Protein AF-A0A922L5V9-F1 (afdb_monomer)

Sequence (114 aa):
MDDFPNRPLKAQGSSPPVKKSRIDEPCQIEHILLRPNIGSVEKVTKQMWVYDSQDRMVLRDVSYVPQLYKIFDEILVNIADDKICDQKMTIIKIEINMESDEIIFLTMAVEERF

Structure (mmCIF, N/CA/C/O backbone):
data_AF-A0A922L5V9-F1
#
_entry.id   AF-A0A922L5V9-F1
#
loop_
_atom_site.group_PDB
_atom_site.id
_atom_site.type_symbol
_atom_site.label_atom_id
_atom_site.label_alt_id
_atom_site.label_comp_id
_atom_site.label_asym_id
_atom_site.label_entity_id
_atom_site.label_seq_id
_atom_site.pdbx_PDB_ins_code
_atom_site.Cartn_x
_atom_site.Cartn_y
_atom_site.Cartn_z
_atom_site.occupancy
_atom_site.B_iso_or_equiv
_atom_site.auth_seq_id
_atom_site.auth_comp_id
_atom_site.auth_asym_id
_atom_site.auth_atom_id
_atom_site.pdbx_PDB_model_num
ATOM 1 N N . MET A 1 1 ? 56.659 25.264 67.565 1.00 45.16 1 MET A N 1
ATOM 2 C CA . MET A 1 1 ? 56.078 24.583 66.393 1.00 45.16 1 MET A CA 1
ATOM 3 C C . MET A 1 1 ? 54.688 24.129 66.813 1.00 45.16 1 MET A C 1
ATOM 5 O O . MET A 1 1 ? 54.508 22.979 67.180 1.00 45.16 1 MET A O 1
ATOM 9 N N . ASP A 1 2 ? 53.760 25.043 67.101 1.00 37.31 2 ASP A N 1
ATOM 10 C CA . ASP A 1 2 ? 53.086 25.942 66.140 1.00 37.31 2 ASP A CA 1
ATOM 11 C C . ASP A 1 2 ? 52.508 25.111 64.988 1.00 37.31 2 ASP A C 1
ATOM 13 O O . ASP A 1 2 ? 53.269 24.651 64.144 1.00 37.31 2 ASP A O 1
ATOM 17 N N . ASP A 1 3 ? 51.216 24.778 64.999 1.00 43.88 3 ASP A N 1
ATOM 18 C CA . ASP A 1 3 ? 50.140 25.629 64.473 1.00 43.88 3 ASP A CA 1
ATOM 19 C C . ASP A 1 3 ? 48.776 24.901 64.591 1.00 43.88 3 ASP A C 1
ATOM 21 O O . ASP A 1 3 ? 48.701 23.671 64.528 1.00 43.88 3 ASP A O 1
ATOM 25 N N . PHE A 1 4 ? 47.694 25.657 64.799 1.00 36.47 4 PHE A N 1
ATOM 26 C CA . PHE A 1 4 ? 46.302 25.181 64.698 1.00 36.47 4 PHE A CA 1
ATOM 27 C C . PHE A 1 4 ? 45.859 25.195 63.199 1.00 36.47 4 PHE A C 1
ATOM 29 O O . PHE A 1 4 ? 46.693 25.190 62.305 1.00 36.47 4 PHE A O 1
ATOM 36 N N . PRO A 1 5 ? 44.557 25.153 62.864 1.00 57.47 5 PRO A N 1
ATOM 37 C CA . PRO A 1 5 ? 43.803 24.016 62.340 1.00 57.47 5 PRO A CA 1
ATOM 38 C C . PRO A 1 5 ? 43.520 24.110 60.821 1.00 57.47 5 PRO A C 1
ATOM 40 O O . PRO A 1 5 ? 43.632 25.170 60.216 1.00 57.47 5 PRO A O 1
ATOM 43 N N . ASN A 1 6 ? 43.001 23.042 60.197 1.00 42.19 6 ASN A N 1
ATOM 44 C CA . ASN A 1 6 ? 42.187 23.234 58.991 1.00 42.19 6 ASN A CA 1
ATOM 45 C C . ASN A 1 6 ? 41.030 22.223 58.865 1.00 42.19 6 ASN A C 1
ATOM 47 O O . ASN A 1 6 ? 41.216 21.009 58.821 1.00 42.19 6 ASN A O 1
ATOM 51 N N . ARG A 1 7 ? 39.816 22.772 58.797 1.00 37.78 7 ARG A N 1
ATOM 52 C CA . ARG A 1 7 ? 38.537 22.208 58.323 1.00 37.78 7 ARG A CA 1
ATOM 53 C C . ARG A 1 7 ? 37.963 23.347 57.451 1.00 37.78 7 ARG A C 1
ATOM 55 O O . ARG A 1 7 ? 38.081 24.473 57.935 1.00 37.78 7 ARG A O 1
ATOM 62 N N . PRO A 1 8 ? 37.322 23.171 56.266 1.00 49.75 8 PRO A N 1
ATOM 63 C CA . PRO A 1 8 ? 36.310 22.161 55.893 1.00 49.75 8 PRO A CA 1
ATOM 64 C C . PRO A 1 8 ? 36.473 21.604 54.450 1.00 49.75 8 PRO A C 1
ATOM 66 O O . PRO A 1 8 ? 37.396 21.961 53.738 1.00 49.75 8 PRO A O 1
ATOM 69 N N . LEU A 1 9 ? 35.655 20.648 53.994 1.00 41.53 9 LEU A N 1
ATOM 70 C CA . LEU A 1 9 ? 34.483 20.936 53.148 1.00 41.53 9 LEU A CA 1
ATOM 71 C C . LEU A 1 9 ? 33.447 19.802 53.242 1.00 41.53 9 LEU A C 1
ATOM 73 O O . LEU A 1 9 ? 33.740 18.634 53.004 1.00 41.53 9 LEU A O 1
ATOM 77 N N . LYS A 1 10 ? 32.207 20.182 53.569 1.00 43.50 10 LYS A N 1
ATOM 78 C CA . LYS A 1 10 ? 30.998 19.391 53.311 1.00 43.50 10 LYS A CA 1
ATOM 79 C C . LYS A 1 10 ? 30.783 19.301 51.795 1.00 43.50 10 LYS A C 1
ATOM 81 O O . LYS A 1 10 ? 30.696 20.340 51.150 1.00 43.50 10 LYS A O 1
ATOM 86 N N . ALA A 1 11 ? 30.541 18.102 51.281 1.00 41.75 11 ALA A N 1
ATOM 87 C CA . ALA A 1 11 ? 29.702 17.873 50.103 1.00 41.75 11 ALA A CA 1
ATOM 88 C C . ALA A 1 11 ? 28.685 16.798 50.522 1.00 41.75 11 ALA A C 1
ATOM 90 O O . ALA A 1 11 ? 29.041 15.649 50.743 1.00 41.75 11 ALA A O 1
ATOM 91 N N . GLN A 1 12 ? 27.572 17.219 51.121 1.00 35.03 12 GLN A N 1
ATOM 92 C CA . GLN A 1 12 ? 26.284 17.427 50.452 1.00 35.03 12 GLN A CA 1
ATOM 93 C C . GLN A 1 12 ? 25.696 16.138 49.860 1.00 35.03 12 GLN A C 1
ATOM 95 O O . GLN A 1 12 ? 26.117 15.672 48.814 1.00 35.03 12 GLN A O 1
ATOM 100 N N . GLY A 1 13 ? 24.682 15.633 50.571 1.00 35.69 13 GLY A N 1
ATOM 101 C CA . GLY A 1 13 ? 23.471 15.027 50.022 1.00 35.69 13 GLY A CA 1
ATOM 102 C C . GLY A 1 13 ? 23.645 13.842 49.084 1.00 35.69 13 GLY A C 1
ATOM 103 O O . GLY A 1 13 ? 23.724 14.012 47.874 1.00 35.69 13 GLY A O 1
ATOM 104 N N . SER A 1 14 ? 23.504 12.633 49.629 1.00 38.41 14 SER A N 1
ATOM 105 C CA . SER A 1 14 ? 22.903 11.538 48.872 1.00 38.41 14 SER A CA 1
ATOM 106 C C . SER A 1 14 ? 21.456 11.931 48.555 1.00 38.41 14 SER A C 1
ATOM 108 O O . SER A 1 14 ? 20.555 11.754 49.381 1.00 38.41 14 SER A O 1
ATOM 110 N N . SER A 1 15 ? 21.228 12.537 47.395 1.00 43.31 15 SER A N 1
ATOM 111 C CA . SER A 1 15 ? 19.884 12.631 46.839 1.00 43.31 15 SER A CA 1
ATOM 112 C C . SER A 1 15 ? 19.336 11.204 46.671 1.00 43.31 15 SER A C 1
ATOM 114 O O . SER A 1 15 ? 20.079 10.305 46.265 1.00 43.31 15 SER A O 1
ATOM 116 N N . PRO A 1 16 ? 18.065 10.940 47.026 1.00 47.94 16 PRO A N 1
ATOM 117 C CA . PRO A 1 16 ? 17.467 9.637 46.769 1.00 47.94 16 PRO A CA 1
ATOM 118 C C . PRO A 1 16 ? 17.482 9.378 45.255 1.00 47.94 16 PRO A C 1
ATOM 120 O O . PRO A 1 16 ? 17.420 10.340 44.481 1.00 47.94 16 PRO A O 1
ATOM 123 N N . PRO A 1 17 ? 17.553 8.110 44.804 1.00 43.09 17 PRO A N 1
ATOM 124 C CA . PRO A 1 17 ? 17.474 7.823 43.384 1.00 43.09 17 PRO A CA 1
ATOM 125 C C . PRO A 1 17 ? 16.144 8.383 42.889 1.00 43.09 17 PRO A C 1
ATOM 127 O O . PRO A 1 17 ? 15.075 7.988 43.362 1.00 43.09 17 PRO A O 1
ATOM 130 N N . VAL A 1 18 ? 16.224 9.343 41.968 1.00 45.75 18 VAL A N 1
ATOM 131 C CA . VAL A 1 18 ? 15.072 9.818 41.213 1.00 45.75 18 VAL A CA 1
ATOM 132 C C . VAL A 1 18 ? 14.479 8.572 40.572 1.00 45.75 18 VAL A C 1
ATOM 134 O O . VAL A 1 18 ? 15.067 7.986 39.661 1.00 45.75 18 VAL A O 1
ATOM 137 N N . LYS A 1 19 ? 13.339 8.116 41.101 1.00 42.09 19 LYS A N 1
ATOM 138 C CA . LYS A 1 19 ? 12.481 7.177 40.391 1.00 42.09 19 LYS A CA 1
ATOM 139 C C . LYS A 1 19 ? 12.233 7.850 39.053 1.00 42.09 19 LYS A C 1
ATOM 141 O O . LYS A 1 19 ? 11.613 8.910 39.036 1.00 42.09 19 LYS A O 1
ATOM 146 N N . LYS A 1 20 ? 12.772 7.286 37.969 1.00 43.00 20 LYS A N 1
ATOM 147 C CA . LYS A 1 20 ? 12.368 7.660 36.617 1.00 43.00 20 LYS A CA 1
ATOM 148 C C . LYS A 1 20 ? 10.862 7.434 36.581 1.00 43.00 20 LYS A C 1
ATOM 150 O O . LYS A 1 20 ? 10.405 6.297 36.473 1.00 43.00 20 LYS A O 1
ATOM 155 N N . SER A 1 21 ? 10.103 8.506 36.801 1.00 42.53 21 SER A N 1
ATOM 156 C CA . SER A 1 21 ? 8.716 8.591 36.388 1.00 42.53 21 SER A CA 1
ATOM 157 C C . SER A 1 21 ? 8.723 8.126 34.948 1.00 42.53 21 SER A C 1
ATOM 159 O O . SER A 1 21 ? 9.566 8.589 34.178 1.00 42.53 21 SER A O 1
ATOM 161 N N . ARG A 1 22 ? 7.890 7.126 34.653 1.00 44.38 22 ARG A N 1
ATOM 162 C CA . ARG A 1 22 ? 7.632 6.653 33.298 1.00 44.38 22 ARG A CA 1
ATOM 163 C C . ARG A 1 22 ? 7.481 7.905 32.446 1.00 44.38 22 ARG A C 1
ATOM 165 O O . ARG A 1 22 ? 6.533 8.651 32.647 1.00 44.38 22 ARG A O 1
ATOM 172 N N . ILE A 1 23 ? 8.511 8.205 31.661 1.00 45.50 23 ILE A N 1
ATOM 173 C CA . ILE A 1 23 ? 8.409 9.219 30.630 1.00 45.50 23 ILE A CA 1
ATOM 174 C C . ILE A 1 23 ? 7.388 8.584 29.711 1.00 45.50 23 ILE A C 1
ATOM 176 O O . ILE A 1 23 ? 7.647 7.492 29.198 1.00 45.50 23 ILE A O 1
ATOM 180 N N . ASP A 1 24 ? 6.201 9.183 29.688 1.00 47.38 24 ASP A N 1
ATOM 181 C CA . ASP A 1 24 ? 5.133 8.848 28.764 1.00 47.38 24 ASP A CA 1
ATOM 182 C C . ASP A 1 24 ? 5.787 8.587 27.409 1.00 47.38 24 ASP A C 1
ATOM 184 O O . ASP A 1 24 ? 6.583 9.412 26.948 1.00 47.38 24 ASP A O 1
ATOM 188 N N . GLU A 1 25 ? 5.583 7.380 26.877 1.00 49.75 25 GLU A N 1
ATOM 189 C CA . GLU A 1 25 ? 6.226 6.907 25.652 1.00 49.75 25 GLU A CA 1
ATOM 190 C C . GLU A 1 25 ? 6.158 8.036 24.616 1.00 49.75 25 GLU A C 1
ATOM 1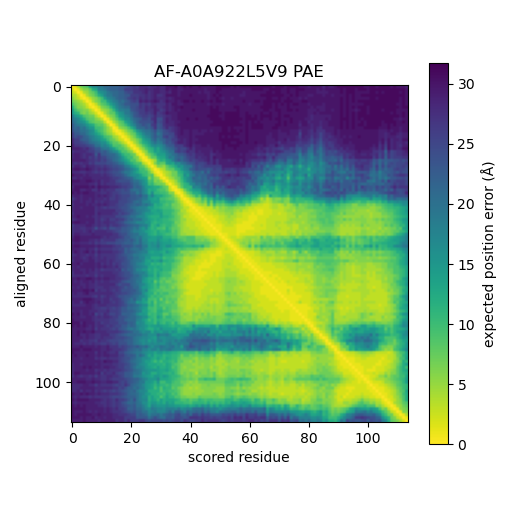92 O O . GLU A 1 25 ? 5.053 8.495 24.315 1.00 49.75 25 GLU A O 1
ATOM 197 N N . PRO A 1 26 ? 7.302 8.586 24.161 1.00 44.62 26 PRO A N 1
ATOM 198 C CA . PRO A 1 26 ? 7.292 9.815 23.387 1.00 44.62 26 PRO A CA 1
ATOM 199 C C . PRO A 1 26 ? 6.486 9.581 22.110 1.00 44.62 26 PRO A C 1
ATOM 201 O O . PRO A 1 26 ? 6.886 8.817 21.234 1.00 44.62 26 PRO A O 1
ATOM 204 N N . CYS A 1 27 ? 5.319 10.225 22.060 1.00 52.97 27 CYS A N 1
ATOM 205 C CA . CYS A 1 27 ? 4.394 10.260 20.938 1.00 52.97 27 CYS A CA 1
ATOM 206 C C . CYS A 1 27 ? 5.174 10.481 19.632 1.00 52.97 27 CYS A C 1
ATOM 208 O O . CYS A 1 27 ? 5.787 11.537 19.491 1.00 52.97 27 CYS A O 1
ATOM 210 N N . GLN A 1 28 ? 5.179 9.455 18.763 1.00 51.12 28 GLN A N 1
ATOM 211 C CA . GLN A 1 28 ? 5.582 9.303 17.340 1.00 51.12 28 GLN A CA 1
ATOM 212 C C . GLN A 1 28 ? 6.678 10.200 16.706 1.00 51.12 28 GLN A C 1
ATOM 214 O O . GLN A 1 28 ? 7.437 9.723 15.861 1.00 51.12 28 GLN A O 1
ATOM 219 N N . ILE A 1 29 ? 6.806 11.474 17.072 1.00 54.12 29 ILE A N 1
ATOM 220 C CA . ILE A 1 29 ? 7.635 12.497 16.419 1.00 54.12 29 ILE A CA 1
ATOM 221 C C . ILE A 1 29 ? 9.132 12.142 16.422 1.00 54.12 29 ILE A C 1
ATOM 223 O O . ILE A 1 29 ? 9.806 12.356 15.412 1.00 54.12 29 ILE A O 1
ATOM 227 N N . GLU A 1 30 ? 9.665 11.554 17.501 1.00 51.62 30 GLU A N 1
ATOM 228 C CA . GLU A 1 30 ? 11.086 11.164 17.551 1.00 51.62 30 GLU A CA 1
ATOM 229 C C . GLU A 1 30 ? 11.427 10.003 16.596 1.00 51.6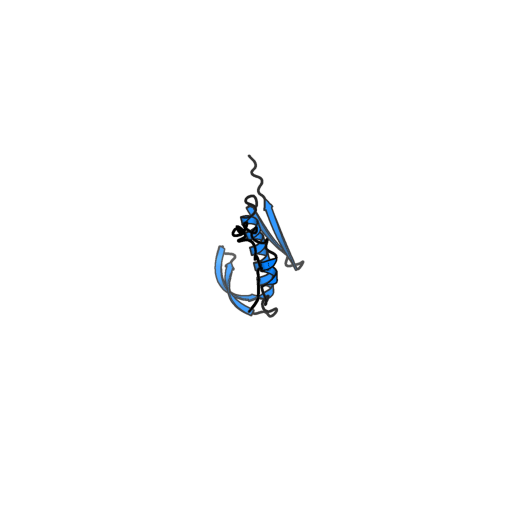2 30 GLU A C 1
ATOM 231 O O . GLU A 1 30 ? 12.566 9.907 16.142 1.00 51.62 30 GLU A O 1
ATOM 236 N N . HIS A 1 31 ? 10.458 9.162 16.209 1.00 54.03 31 HIS A N 1
ATOM 237 C CA . HIS A 1 31 ? 10.701 8.040 15.290 1.00 54.03 31 HIS A CA 1
ATOM 238 C C . HIS A 1 31 ? 10.664 8.449 13.806 1.00 54.03 31 HIS A C 1
ATOM 240 O O . HIS A 1 31 ? 11.392 7.871 12.995 1.00 54.03 31 HIS A O 1
ATOM 246 N N . ILE A 1 32 ? 9.864 9.460 13.443 1.00 52.62 32 ILE A N 1
ATOM 247 C CA . ILE A 1 32 ? 9.701 9.932 12.052 1.00 52.62 32 ILE A CA 1
ATOM 248 C C . ILE A 1 32 ? 10.951 10.688 11.564 1.00 52.62 32 ILE A C 1
ATOM 250 O O . ILE A 1 32 ? 11.341 10.568 10.403 1.00 52.62 32 ILE A O 1
ATOM 254 N N . LEU A 1 33 ? 11.635 11.421 12.452 1.00 48.81 33 LEU A N 1
ATOM 255 C CA . LEU A 1 33 ? 12.828 12.210 12.105 1.00 48.81 33 LEU A CA 1
ATOM 256 C C . LEU A 1 33 ? 14.107 11.370 11.903 1.00 48.81 33 LEU A C 1
ATOM 258 O O . LEU A 1 33 ? 15.103 11.886 11.397 1.00 48.81 33 LEU A O 1
ATOM 262 N N . LEU A 1 34 ? 14.098 10.085 12.277 1.00 47.59 34 LEU A N 1
ATOM 263 C CA . LEU A 1 34 ? 15.289 9.224 12.346 1.00 47.59 34 LEU A CA 1
ATOM 264 C C . LEU A 1 34 ? 15.375 8.146 11.253 1.00 47.59 34 LEU A C 1
ATOM 266 O O . LEU A 1 34 ? 16.238 7.274 11.345 1.00 47.59 34 LEU A O 1
ATOM 270 N N . ARG A 1 35 ? 14.546 8.196 10.198 1.00 56.59 35 ARG A N 1
ATOM 271 C CA . ARG A 1 35 ? 14.698 7.318 9.017 1.00 56.59 35 ARG A CA 1
ATOM 272 C C . ARG A 1 35 ? 15.428 8.042 7.873 1.00 56.59 35 ARG A C 1
ATOM 274 O O . ARG A 1 35 ? 14.781 8.575 6.971 1.00 56.59 35 ARG A O 1
ATOM 281 N N . PRO A 1 36 ? 16.775 8.071 7.856 1.00 55.88 36 PRO A N 1
ATOM 282 C CA . PRO A 1 36 ? 17.513 8.508 6.684 1.00 55.88 36 PRO A CA 1
ATOM 283 C C . PRO A 1 36 ? 17.341 7.452 5.581 1.00 55.88 36 PRO A C 1
ATOM 285 O O . PRO A 1 36 ? 17.586 6.268 5.807 1.00 55.88 36 PRO A O 1
ATOM 288 N N . ASN A 1 37 ? 16.964 7.913 4.385 1.00 54.69 37 ASN A N 1
ATOM 289 C CA . ASN A 1 37 ? 16.703 7.172 3.138 1.00 54.69 37 ASN A CA 1
ATOM 290 C C . ASN A 1 37 ? 15.252 6.697 2.931 1.00 54.69 37 ASN A C 1
ATOM 292 O O . ASN A 1 37 ? 14.934 5.523 3.102 1.00 54.69 37 ASN A O 1
ATOM 296 N N . ILE A 1 38 ? 14.407 7.584 2.386 1.00 63.50 38 ILE A N 1
ATOM 297 C CA . ILE A 1 38 ? 13.033 7.299 1.905 1.00 63.50 38 ILE A CA 1
ATOM 298 C C . ILE A 1 38 ? 13.031 6.364 0.657 1.00 63.50 38 ILE A C 1
ATOM 300 O O . ILE A 1 38 ? 12.022 6.171 -0.002 1.00 63.50 38 ILE A O 1
ATOM 304 N N . GLY A 1 39 ? 14.140 5.704 0.314 1.00 66.50 39 GLY A N 1
ATOM 305 C CA . GLY A 1 39 ? 14.254 4.874 -0.892 1.00 66.50 39 GLY A CA 1
ATOM 306 C C . GLY A 1 39 ? 14.440 5.687 -2.182 1.00 66.50 39 GLY A C 1
ATOM 307 O O . GLY A 1 39 ? 14.477 6.915 -2.162 1.00 66.50 39 GLY A O 1
ATOM 308 N N . SER A 1 40 ? 14.625 4.990 -3.308 1.00 79.69 40 SER A N 1
ATOM 309 C CA . SER A 1 40 ? 14.869 5.616 -4.619 1.00 79.69 40 SER A CA 1
ATOM 310 C C . SER A 1 40 ? 13.577 6.129 -5.270 1.00 79.69 40 SER A C 1
ATOM 312 O O . SER A 1 40 ? 12.531 5.480 -5.169 1.00 79.69 40 SER A O 1
ATOM 314 N N . VAL A 1 41 ? 13.680 7.258 -5.982 1.00 85.06 41 VAL A N 1
ATOM 315 C CA . VAL A 1 41 ? 12.657 7.784 -6.914 1.00 85.06 41 VAL A CA 1
ATOM 316 C C . VAL A 1 41 ? 12.597 6.996 -8.224 1.00 85.06 41 VAL A C 1
ATOM 318 O O . VAL A 1 41 ? 11.642 7.119 -8.990 1.00 85.06 41 VAL A O 1
ATOM 321 N N . GLU A 1 42 ? 13.618 6.190 -8.509 1.00 89.81 42 GLU A N 1
ATOM 322 C CA . GLU A 1 42 ? 13.688 5.408 -9.736 1.00 89.81 42 GLU A CA 1
ATOM 323 C C . GLU A 1 42 ? 12.805 4.163 -9.648 1.00 89.81 42 GLU A C 1
ATOM 325 O O . GLU A 1 42 ? 12.674 3.528 -8.597 1.00 89.81 42 GLU A O 1
ATOM 330 N N . LYS A 1 43 ? 12.206 3.789 -10.784 1.00 91.56 43 LYS A N 1
ATOM 331 C CA . LYS A 1 43 ? 11.415 2.562 -10.879 1.00 91.56 43 LYS A CA 1
ATOM 332 C C . LYS A 1 43 ? 12.328 1.353 -10.729 1.00 91.56 43 LYS A C 1
ATOM 334 O O . LYS A 1 43 ? 13.327 1.228 -11.431 1.00 91.56 43 LYS A O 1
ATOM 339 N N . VAL A 1 44 ? 11.931 0.431 -9.865 1.00 93.25 44 VAL A N 1
ATOM 340 C CA . VAL A 1 44 ? 12.619 -0.841 -9.661 1.00 93.25 44 VAL A CA 1
ATOM 341 C C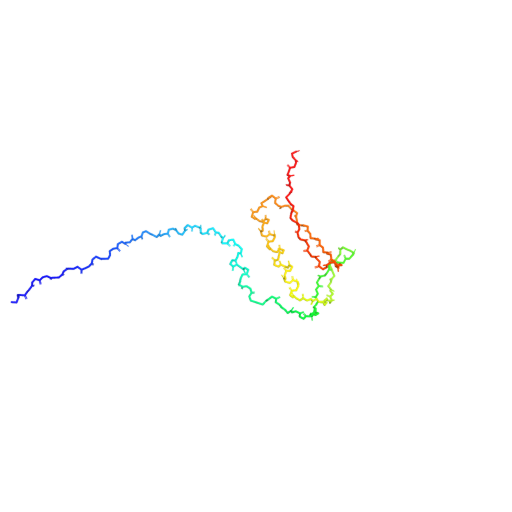 . VAL A 1 44 ? 11.646 -1.971 -9.962 1.00 93.25 44 VAL A C 1
ATOM 343 O O . VAL A 1 44 ? 10.486 -1.923 -9.555 1.00 93.25 44 VAL A O 1
ATOM 346 N N . THR A 1 45 ? 12.126 -2.994 -10.665 1.00 95.31 45 THR A N 1
ATOM 347 C CA . THR A 1 45 ? 11.378 -4.234 -10.896 1.00 95.31 45 THR A CA 1
ATOM 348 C C . THR A 1 45 ? 11.790 -5.267 -9.860 1.00 95.31 45 THR A C 1
ATOM 350 O O . THR A 1 45 ? 12.973 -5.587 -9.740 1.00 95.31 45 THR A O 1
ATOM 353 N N . LYS A 1 46 ? 10.822 -5.776 -9.097 1.00 93.12 46 LYS A N 1
ATOM 354 C CA . LYS A 1 46 ? 11.024 -6.854 -8.122 1.00 93.12 46 LYS A CA 1
ATOM 355 C C . LYS A 1 46 ? 9.884 -7.851 -8.190 1.00 93.12 46 LYS A C 1
ATOM 357 O O . LYS A 1 46 ? 8.742 -7.482 -8.457 1.00 93.12 46 LYS A O 1
ATOM 362 N N . GLN A 1 47 ? 10.200 -9.095 -7.864 1.00 96.06 47 GLN A N 1
ATOM 363 C CA . GLN A 1 47 ? 9.205 -10.133 -7.683 1.00 96.06 47 GLN A CA 1
ATOM 364 C C . GLN A 1 47 ? 8.462 -9.895 -6.358 1.00 96.06 47 GLN A C 1
ATOM 366 O O . GLN A 1 47 ? 9.076 -9.899 -5.290 1.00 96.06 47 GLN A O 1
ATOM 371 N N . MET A 1 48 ? 7.154 -9.644 -6.422 1.00 94.25 48 MET A N 1
ATOM 372 C CA . MET A 1 48 ? 6.314 -9.337 -5.261 1.00 94.25 48 MET A CA 1
ATOM 373 C C . MET A 1 48 ? 4.999 -10.110 -5.303 1.00 94.25 48 MET A C 1
ATOM 375 O O . MET A 1 48 ? 4.490 -10.454 -6.373 1.00 94.25 48 MET A O 1
ATOM 379 N N . TRP A 1 49 ? 4.437 -10.364 -4.123 1.00 94.44 49 TRP A N 1
ATOM 380 C CA . TRP A 1 49 ? 3.093 -10.908 -4.003 1.00 94.44 49 TRP A CA 1
ATOM 381 C C . TRP A 1 49 ? 2.062 -9.812 -4.253 1.00 94.44 49 TRP A C 1
ATOM 383 O O . TRP A 1 49 ? 2.092 -8.766 -3.608 1.00 94.44 49 TRP A O 1
ATOM 393 N N . VAL A 1 50 ? 1.145 -10.064 -5.179 1.00 92.00 50 VAL A N 1
ATOM 394 C CA . VAL A 1 50 ? 0.038 -9.165 -5.503 1.00 92.00 50 VAL A CA 1
ATOM 395 C C . VAL A 1 50 ? -1.269 -9.925 -5.355 1.00 92.00 50 VAL A C 1
ATOM 397 O O . VAL A 1 50 ? -1.354 -11.091 -5.734 1.00 92.00 50 VAL A O 1
ATOM 400 N N . TYR A 1 51 ? -2.279 -9.261 -4.805 1.00 92.25 51 TYR A N 1
ATOM 401 C CA . TYR A 1 51 ? -3.632 -9.792 -4.749 1.00 92.25 51 TYR A CA 1
ATOM 402 C C . TYR A 1 51 ? -4.299 -9.638 -6.120 1.00 92.25 51 TYR A C 1
ATOM 404 O O . TYR A 1 51 ? -4.399 -8.526 -6.641 1.00 92.25 51 TYR A O 1
ATOM 412 N N . ASP A 1 52 ? -4.689 -10.754 -6.729 1.00 90.12 52 ASP A N 1
ATOM 413 C CA . ASP A 1 52 ? -5.345 -10.793 -8.035 1.00 90.12 52 ASP A CA 1
ATOM 414 C C . ASP A 1 52 ? -6.877 -10.798 -7.894 1.00 9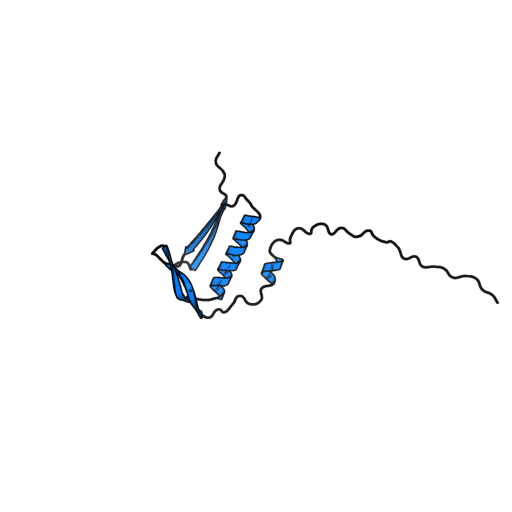0.12 52 ASP A C 1
ATOM 416 O O . ASP A 1 52 ? -7.435 -11.190 -6.873 1.00 90.12 52 ASP A O 1
ATOM 420 N N . SER A 1 53 ? -7.550 -10.430 -8.980 1.00 88.50 53 SER A N 1
ATOM 421 C CA . SER A 1 53 ? -8.998 -10.473 -9.213 1.00 88.50 53 SER A CA 1
ATOM 422 C C . SER A 1 53 ? -9.672 -11.820 -8.926 1.00 88.50 53 SER A C 1
ATOM 424 O O . SER A 1 53 ? -10.888 -11.878 -8.783 1.00 88.50 53 SER A O 1
ATOM 426 N N . GLN A 1 54 ? -8.901 -12.906 -8.843 1.00 90.44 54 GLN A N 1
ATOM 427 C CA . GLN A 1 54 ? -9.386 -14.242 -8.494 1.00 90.44 54 GLN A CA 1
ATOM 428 C C . GLN A 1 54 ? -9.310 -14.534 -6.987 1.00 90.44 54 GLN A C 1
ATOM 430 O O . GLN A 1 54 ? -9.281 -15.702 -6.608 1.00 90.44 54 GLN A O 1
ATOM 435 N N . ASP A 1 55 ? -9.214 -13.497 -6.151 1.00 87.00 55 ASP A N 1
ATOM 436 C CA . ASP A 1 55 ? -9.086 -13.570 -4.692 1.00 87.00 55 ASP A CA 1
ATOM 437 C C . ASP A 1 55 ? -7.894 -14.414 -4.210 1.00 87.00 55 ASP A C 1
ATOM 439 O O . ASP A 1 55 ? -7.964 -15.180 -3.246 1.00 87.00 55 ASP A O 1
ATOM 443 N N . ARG A 1 56 ? -6.765 -14.307 -4.920 1.00 91.12 56 ARG A N 1
ATOM 444 C CA . ARG A 1 56 ? -5.550 -15.086 -4.638 1.00 91.12 56 ARG A CA 1
ATOM 445 C C . ARG A 1 56 ? -4.308 -14.215 -4.666 1.00 91.12 56 ARG A C 1
ATOM 447 O O . ARG A 1 56 ? -4.188 -13.301 -5.476 1.00 91.12 56 ARG A O 1
ATOM 454 N N . MET A 1 57 ? -3.346 -14.567 -3.819 1.00 94.56 57 MET A N 1
ATOM 455 C CA . MET A 1 57 ? -2.005 -13.993 -3.858 1.00 94.56 57 MET A CA 1
ATOM 456 C C . MET A 1 57 ? -1.198 -14.661 -4.971 1.00 94.56 57 MET A C 1
ATOM 458 O O . MET A 1 57 ? -1.023 -15.880 -4.971 1.00 94.56 57 MET A O 1
ATOM 462 N N . VAL A 1 58 ? -0.693 -13.863 -5.909 1.00 94.44 58 VAL A N 1
ATOM 463 C CA . VAL A 1 58 ? 0.161 -14.314 -7.013 1.00 94.44 58 VAL A CA 1
ATOM 464 C C . VAL A 1 58 ? 1.525 -13.641 -6.932 1.00 94.44 58 VAL A C 1
ATOM 466 O O . VAL A 1 58 ? 1.627 -12.443 -6.678 1.00 94.44 58 VAL A O 1
ATOM 469 N N . LEU A 1 59 ? 2.587 -14.415 -7.138 1.00 95.12 59 LEU A N 1
ATOM 470 C CA . LEU A 1 59 ? 3.954 -13.908 -7.161 1.00 95.12 59 LEU A CA 1
ATOM 471 C C . LEU A 1 59 ? 4.301 -13.483 -8.592 1.00 95.12 59 LEU A C 1
ATOM 473 O O . LEU A 1 59 ? 4.339 -14.325 -9.490 1.00 95.12 59 LEU A O 1
ATOM 477 N N . ARG A 1 60 ? 4.544 -12.189 -8.818 1.00 94.25 60 ARG A N 1
ATOM 478 C CA . ARG A 1 60 ? 4.848 -11.644 -10.152 1.00 94.25 60 ARG A CA 1
ATOM 479 C C . ARG A 1 60 ? 5.881 -10.528 -10.094 1.00 94.25 60 ARG A C 1
ATOM 481 O O . ARG A 1 60 ? 6.056 -9.898 -9.054 1.00 94.25 60 ARG A O 1
ATOM 488 N N . ASP A 1 61 ? 6.528 -10.259 -11.221 1.00 95.44 61 ASP A N 1
ATOM 489 C CA . ASP A 1 61 ? 7.405 -9.099 -11.352 1.00 95.44 61 ASP A CA 1
ATOM 490 C C . ASP A 1 61 ? 6.574 -7.817 -11.438 1.00 95.44 61 ASP A C 1
ATOM 492 O O . ASP A 1 61 ? 5.683 -7.677 -12.278 1.00 95.44 61 ASP A O 1
ATOM 496 N N . VAL A 1 62 ? 6.860 -6.882 -10.535 1.00 94.00 62 VAL A N 1
ATOM 497 C CA . VAL A 1 62 ? 6.186 -5.589 -1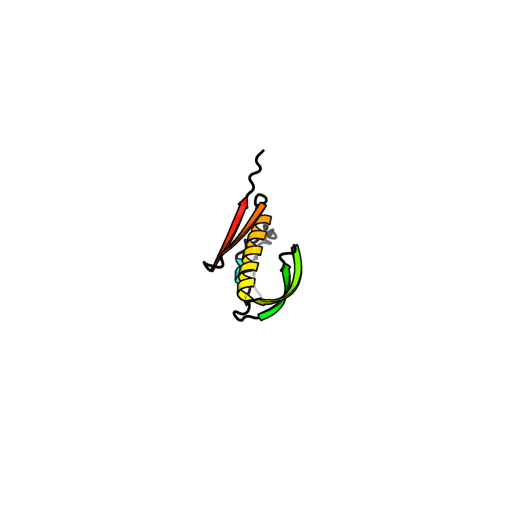0.431 1.00 94.00 62 VAL A CA 1
ATOM 498 C C . VA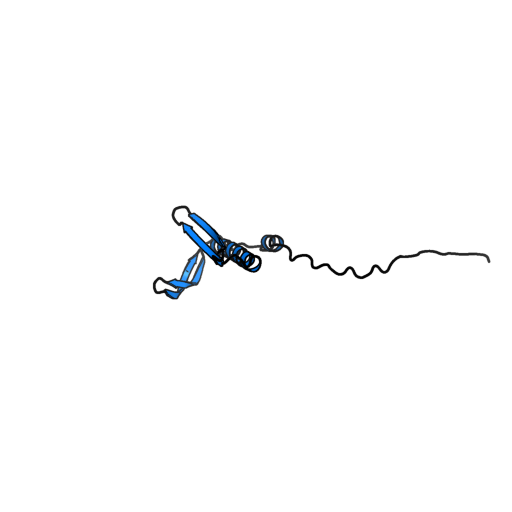L A 1 62 ? 7.228 -4.488 -10.537 1.00 94.00 62 VAL A C 1
ATOM 500 O O . VAL A 1 62 ? 8.197 -4.463 -9.776 1.00 94.00 62 VAL A O 1
ATOM 503 N N . SER A 1 63 ? 7.006 -3.555 -11.461 1.00 93.88 63 SER A N 1
ATOM 504 C CA . SER A 1 63 ? 7.783 -2.321 -11.573 1.00 93.88 63 SER A CA 1
ATOM 505 C C . SER A 1 63 ? 7.076 -1.198 -10.821 1.00 93.88 63 SER A C 1
ATOM 507 O O . SER A 1 63 ? 5.978 -0.794 -11.200 1.00 93.88 63 SER A O 1
ATOM 509 N N . TYR A 1 64 ? 7.699 -0.683 -9.765 1.00 91.31 64 TYR A N 1
ATOM 510 C CA . TYR A 1 64 ? 7.127 0.370 -8.921 1.00 91.31 64 TYR A CA 1
ATOM 511 C C . TYR A 1 64 ? 8.208 1.341 -8.439 1.00 91.31 64 TYR A C 1
ATOM 513 O O . TYR A 1 64 ? 9.401 1.071 -8.581 1.00 91.31 64 TYR A O 1
ATOM 521 N N . VAL A 1 65 ? 7.790 2.481 -7.885 1.00 91.19 65 VAL A N 1
ATOM 522 C CA . VAL A 1 65 ? 8.692 3.458 -7.259 1.00 91.19 65 VAL A CA 1
ATOM 523 C C . VAL A 1 65 ? 8.795 3.137 -5.762 1.00 91.19 65 VAL A C 1
ATOM 525 O O . VAL A 1 65 ? 7.794 3.277 -5.052 1.00 91.19 65 VAL A O 1
ATOM 528 N N . PRO A 1 66 ? 9.966 2.708 -5.251 1.00 90.38 66 PRO A N 1
ATOM 529 C CA . PRO A 1 66 ? 10.129 2.338 -3.846 1.00 90.38 66 PRO A CA 1
ATOM 530 C C . PRO A 1 66 ? 9.785 3.463 -2.870 1.00 90.38 66 PRO A C 1
ATOM 532 O O . PRO A 1 66 ? 9.226 3.192 -1.809 1.00 90.38 66 PRO A O 1
ATOM 535 N N . GLN A 1 67 ? 10.083 4.713 -3.237 1.00 88.12 67 GLN A N 1
ATOM 536 C CA . GLN A 1 67 ? 9.792 5.872 -2.398 1.00 88.12 67 GLN A CA 1
ATOM 537 C C . GLN A 1 67 ? 8.289 6.079 -2.176 1.00 88.12 67 GLN A C 1
ATOM 539 O O . GLN A 1 67 ? 7.865 6.293 -1.044 1.00 88.12 67 GLN A O 1
ATOM 544 N N . LEU A 1 68 ? 7.475 5.941 -3.229 1.00 87.12 68 LEU A N 1
ATOM 545 C CA . LEU A 1 68 ? 6.017 6.060 -3.124 1.00 87.12 68 LEU A CA 1
ATOM 546 C C . LEU A 1 68 ? 5.440 4.968 -2.215 1.00 87.12 68 LEU A C 1
ATOM 548 O O . LEU A 1 68 ? 4.624 5.249 -1.342 1.00 87.12 68 LEU A O 1
ATOM 552 N N . TYR A 1 69 ? 5.920 3.733 -2.382 1.00 87.56 69 TYR A N 1
ATOM 553 C CA . TYR A 1 69 ? 5.518 2.615 -1.530 1.00 87.56 69 TYR A CA 1
ATOM 554 C C . TYR A 1 69 ? 5.874 2.864 -0.058 1.00 87.56 69 TYR A C 1
ATOM 556 O O . TYR A 1 69 ? 5.097 2.528 0.829 1.00 87.56 69 TYR A O 1
ATOM 564 N N . LYS A 1 70 ? 7.027 3.488 0.214 1.00 85.94 70 LYS A N 1
ATOM 565 C CA . LYS A 1 70 ? 7.456 3.797 1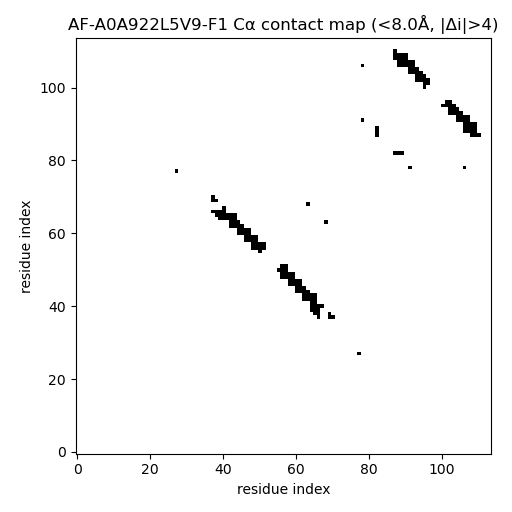.580 1.00 85.94 70 LYS A CA 1
ATOM 566 C C . LYS A 1 70 ? 6.631 4.890 2.238 1.00 85.94 70 LYS A C 1
ATOM 568 O O . LYS A 1 70 ? 6.254 4.716 3.386 1.00 85.94 70 LYS A O 1
ATOM 573 N N . ILE A 1 71 ? 6.301 5.961 1.519 1.00 86.19 71 ILE A N 1
ATOM 574 C CA . ILE A 1 71 ? 5.416 7.012 2.047 1.00 86.19 71 ILE A CA 1
ATOM 575 C C . ILE A 1 71 ? 4.071 6.405 2.470 1.00 86.19 71 ILE A C 1
ATOM 577 O O . ILE A 1 71 ? 3.581 6.688 3.559 1.00 86.19 71 ILE A O 1
ATOM 581 N N . PHE A 1 72 ? 3.512 5.523 1.639 1.00 86.75 72 PHE A N 1
ATOM 582 C CA . PHE A 1 72 ? 2.268 4.822 1.944 1.00 86.75 72 PHE A CA 1
ATOM 583 C C . PHE A 1 72 ? 2.385 3.909 3.183 1.00 86.75 72 PHE A C 1
ATOM 585 O O . PHE A 1 72 ? 1.517 3.944 4.050 1.00 86.75 72 PHE A O 1
ATOM 592 N N . ASP A 1 73 ? 3.473 3.140 3.291 1.00 86.12 73 ASP A N 1
ATOM 593 C CA . ASP A 1 73 ? 3.782 2.249 4.424 1.00 86.12 73 ASP A CA 1
ATOM 594 C C . ASP A 1 73 ? 3.907 3.014 5.757 1.00 86.12 73 ASP A C 1
ATOM 596 O O . ASP A 1 73 ? 3.278 2.633 6.740 1.00 86.12 73 ASP A O 1
ATOM 600 N N . GLU A 1 74 ? 4.644 4.133 5.794 1.00 85.19 74 GLU A N 1
ATOM 601 C CA . GLU A 1 74 ? 4.801 4.933 7.023 1.00 85.19 74 GLU A CA 1
ATOM 602 C C . GLU A 1 74 ? 3.471 5.526 7.504 1.00 85.19 74 GLU A C 1
ATOM 604 O O . GLU A 1 74 ? 3.178 5.496 8.699 1.00 85.19 74 GLU A O 1
ATOM 609 N N . ILE A 1 75 ? 2.647 6.043 6.583 1.00 84.31 75 ILE A N 1
ATOM 610 C CA . ILE A 1 75 ? 1.329 6.595 6.928 1.00 84.31 75 ILE A CA 1
ATOM 611 C C . ILE A 1 75 ? 0.432 5.488 7.490 1.00 84.31 75 ILE A C 1
ATOM 613 O O . ILE A 1 75 ? -0.232 5.690 8.505 1.00 84.31 75 ILE A O 1
ATOM 617 N N . LEU A 1 76 ? 0.430 4.305 6.868 1.00 83.50 76 LEU A N 1
ATOM 618 C CA . LEU A 1 76 ? -0.374 3.180 7.339 1.00 83.50 76 LEU A CA 1
ATOM 619 C C . LEU A 1 76 ? 0.047 2.668 8.709 1.00 83.50 76 LEU A C 1
ATOM 621 O O . LEU A 1 76 ? -0.825 2.389 9.528 1.00 83.50 76 LEU A O 1
ATOM 625 N N . VAL A 1 77 ? 1.351 2.546 8.962 1.00 81.88 77 VAL A N 1
ATOM 626 C CA . VAL A 1 77 ? 1.856 2.142 10.279 1.00 81.88 77 VAL A CA 1
ATOM 627 C C . VAL A 1 77 ? 1.467 3.180 11.325 1.00 81.88 77 VAL A C 1
ATOM 629 O O . VAL A 1 77 ? 0.955 2.800 12.369 1.00 81.88 77 VAL A O 1
ATOM 632 N N . ASN A 1 78 ? 1.576 4.474 11.011 1.00 79.38 78 ASN A N 1
ATOM 633 C CA . ASN A 1 78 ? 1.152 5.531 11.926 1.00 79.38 78 ASN A CA 1
ATOM 634 C C . ASN A 1 78 ? -0.348 5.441 12.263 1.00 79.38 78 ASN A C 1
ATOM 636 O O . ASN A 1 78 ? -0.725 5.494 13.427 1.00 79.38 78 ASN A O 1
ATOM 640 N N . ILE A 1 79 ? -1.203 5.238 11.255 1.00 80.50 79 ILE A N 1
ATOM 641 C CA . ILE A 1 79 ? -2.654 5.068 11.444 1.00 80.50 79 ILE A CA 1
ATOM 642 C C . ILE A 1 79 ? -2.974 3.780 12.227 1.00 80.50 79 ILE A C 1
ATOM 644 O O . ILE A 1 79 ? -3.915 3.739 13.022 1.00 80.50 79 ILE A O 1
ATOM 648 N N . ALA A 1 80 ? -2.224 2.701 11.993 1.00 76.50 80 ALA A N 1
ATOM 649 C CA . ALA A 1 80 ? -2.391 1.446 12.718 1.00 76.50 80 ALA A CA 1
ATOM 650 C C . ALA A 1 80 ? -1.942 1.564 14.183 1.00 76.50 80 ALA A C 1
ATOM 652 O O . ALA A 1 80 ? -2.596 0.999 15.060 1.00 76.50 80 ALA A O 1
ATOM 653 N N . ASP A 1 81 ? -0.883 2.324 14.452 1.00 71.81 81 ASP A N 1
ATOM 654 C CA . ASP A 1 81 ? -0.411 2.624 15.803 1.00 71.81 81 ASP A CA 1
ATOM 655 C C . ASP A 1 81 ? -1.435 3.481 16.566 1.00 71.81 81 ASP A C 1
ATOM 657 O O . ASP A 1 81 ? -1.726 3.198 17.732 1.00 71.81 81 ASP A O 1
ATOM 661 N N . ASP A 1 82 ? -2.086 4.438 15.894 1.00 67.44 82 ASP A N 1
ATOM 662 C CA . ASP A 1 82 ? -3.181 5.226 16.480 1.00 67.44 82 ASP A CA 1
ATOM 663 C C . ASP A 1 82 ? -4.349 4.329 16.940 1.00 67.44 82 ASP A C 1
ATOM 665 O O . ASP A 1 82 ? -4.943 4.578 17.990 1.00 67.44 82 ASP A O 1
ATOM 669 N N . LYS A 1 83 ? -4.635 3.225 16.227 1.00 64.31 83 LYS A N 1
ATOM 670 C CA . LYS A 1 83 ? -5.650 2.227 16.630 1.00 64.31 83 LYS A CA 1
ATOM 671 C C . LYS A 1 83 ? -5.264 1.440 17.889 1.00 64.31 83 LYS A C 1
ATOM 673 O O . LYS A 1 83 ? -6.143 0.977 18.614 1.00 64.31 83 LYS A O 1
ATOM 678 N N . ILE A 1 84 ? -3.973 1.248 18.153 1.00 60.97 84 ILE A N 1
ATOM 679 C CA . ILE A 1 84 ? -3.513 0.577 19.380 1.00 60.97 84 ILE A CA 1
ATOM 680 C 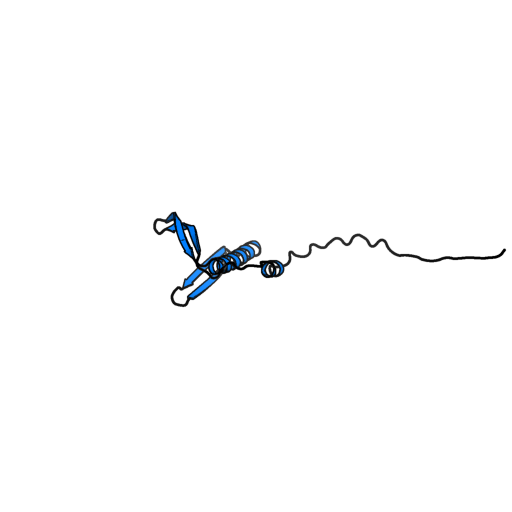C . ILE A 1 84 ? -3.725 1.500 20.590 1.00 60.97 84 ILE A C 1
ATOM 682 O O . ILE A 1 84 ? -4.040 1.019 21.679 1.00 60.97 84 ILE A O 1
ATOM 686 N N . CYS A 1 85 ? -3.595 2.815 20.385 1.00 59.66 85 CYS A N 1
ATOM 687 C CA . CYS A 1 85 ? -3.784 3.836 21.414 1.00 59.66 85 CYS A CA 1
ATOM 688 C C . CYS A 1 85 ? -5.271 4.166 21.663 1.00 59.66 85 CYS A C 1
ATOM 690 O O . CYS A 1 85 ? -5.687 4.282 22.817 1.00 59.66 85 CYS A O 1
ATOM 692 N N . ASP A 1 86 ? -6.091 4.258 20.607 1.00 57.59 86 ASP A N 1
ATOM 693 C CA . ASP A 1 86 ? -7.540 4.474 20.701 1.00 57.59 86 ASP A CA 1
ATOM 694 C C . ASP A 1 86 ? -8.333 3.215 20.319 1.00 57.59 86 ASP A C 1
ATOM 696 O O . ASP A 1 86 ? -8.598 2.912 19.152 1.00 57.59 86 ASP A O 1
ATOM 700 N N . GLN A 1 87 ? -8.784 2.500 21.349 1.00 61.72 87 GLN A N 1
ATOM 701 C CA . GLN A 1 87 ? -9.526 1.244 21.233 1.00 61.72 87 GLN A CA 1
ATOM 702 C C . GLN A 1 87 ? -10.904 1.392 20.552 1.00 61.72 87 GLN A C 1
ATOM 704 O O . GLN A 1 87 ? -11.546 0.384 20.252 1.00 61.72 87 GLN A O 1
ATOM 709 N N . LYS A 1 88 ? -11.368 2.627 20.292 1.00 61.78 88 LYS A N 1
ATOM 710 C CA . LYS A 1 88 ? -12.627 2.919 19.582 1.00 61.78 88 LYS A CA 1
ATOM 711 C C . LYS A 1 88 ? -12.481 2.940 18.061 1.00 61.78 88 LYS A C 1
ATOM 713 O O . LYS A 1 88 ? -13.486 2.908 17.347 1.00 61.78 88 LYS A O 1
ATOM 718 N N . MET A 1 89 ? -11.256 2.995 17.540 1.00 59.72 89 MET A N 1
ATOM 719 C CA . MET A 1 89 ? -11.029 3.042 16.102 1.00 59.72 89 MET A CA 1
ATOM 720 C C . MET A 1 89 ? -11.108 1.638 15.495 1.00 59.72 89 MET A C 1
ATOM 722 O O . MET A 1 89 ? -10.298 0.754 15.773 1.00 59.72 89 MET A O 1
ATOM 726 N N . THR A 1 90 ? -12.098 1.405 14.635 1.00 65.25 90 THR A N 1
ATOM 727 C CA . THR A 1 90 ? -12.397 0.044 14.164 1.00 65.25 90 THR A CA 1
ATOM 728 C C . THR A 1 90 ? -11.970 -0.167 12.716 1.00 65.25 90 THR A C 1
ATOM 730 O O . THR A 1 90 ? -11.436 -1.235 12.398 1.00 65.25 90 THR A O 1
ATOM 733 N N . ILE A 1 91 ? -12.143 0.848 11.858 1.00 76.38 91 ILE A N 1
ATOM 734 C CA . ILE A 1 91 ? -12.020 0.723 10.400 1.00 76.38 91 ILE A CA 1
ATOM 735 C C . ILE A 1 91 ? -11.030 1.758 9.851 1.00 76.38 91 ILE A C 1
ATOM 737 O O . ILE A 1 91 ? -11.145 2.952 10.126 1.00 76.38 91 ILE A O 1
ATOM 741 N N . ILE A 1 92 ? -10.091 1.281 9.031 1.00 82.56 92 ILE A N 1
ATOM 742 C CA . ILE A 1 92 ? -9.230 2.104 8.176 1.00 82.56 92 ILE A CA 1
ATOM 743 C C . ILE A 1 92 ? -9.733 1.918 6.747 1.00 82.56 92 ILE A C 1
ATOM 745 O O . ILE A 1 92 ? -9.739 0.798 6.232 1.00 82.56 92 ILE A O 1
ATOM 749 N N . LYS A 1 93 ? -10.176 3.004 6.118 1.00 85.25 93 LYS A N 1
ATOM 750 C CA . LYS A 1 93 ? -10.595 3.040 4.719 1.00 85.25 93 LYS A CA 1
ATOM 751 C C . LYS A 1 93 ? -9.561 3.825 3.919 1.00 85.25 93 LYS A C 1
ATOM 753 O O . LYS A 1 93 ? -9.163 4.915 4.316 1.00 85.25 93 LYS A O 1
ATOM 758 N N . ILE A 1 94 ? -9.130 3.255 2.801 1.00 87.06 94 ILE A N 1
ATOM 759 C CA . ILE A 1 94 ? -8.136 3.850 1.908 1.00 87.06 94 ILE A CA 1
ATOM 760 C C . ILE A 1 94 ? -8.808 4.030 0.553 1.00 87.06 94 ILE A C 1
ATOM 762 O O . ILE A 1 94 ? -9.298 3.058 -0.025 1.00 87.06 94 ILE A O 1
ATOM 766 N N . GLU A 1 95 ? -8.848 5.263 0.063 1.00 88.31 95 GLU A N 1
ATOM 767 C CA . GLU A 1 95 ? -9.344 5.597 -1.269 1.00 88.31 95 GLU A CA 1
ATOM 768 C C . GLU A 1 95 ? -8.171 6.075 -2.124 1.00 88.31 95 GLU A C 1
ATOM 770 O O . GLU A 1 95 ? -7.431 6.973 -1.729 1.00 88.31 95 GLU A O 1
ATOM 775 N N . ILE A 1 96 ? -7.979 5.444 -3.282 1.00 88.69 96 ILE A N 1
ATOM 776 C CA . ILE A 1 96 ? -6.911 5.780 -4.226 1.00 88.69 96 ILE A CA 1
ATOM 777 C C . ILE A 1 96 ? -7.580 6.269 -5.505 1.00 88.69 96 ILE A C 1
ATOM 779 O O . ILE A 1 96 ? -8.254 5.492 -6.185 1.00 88.69 96 ILE A O 1
ATOM 783 N N . ASN A 1 97 ? -7.392 7.547 -5.824 1.00 90.75 97 ASN A N 1
ATOM 784 C CA . ASN A 1 97 ? -7.866 8.153 -7.056 1.00 90.75 97 ASN A CA 1
ATOM 785 C C . ASN A 1 97 ? -6.692 8.350 -8.023 1.00 90.75 97 ASN A C 1
ATOM 787 O O . ASN A 1 97 ? -5.838 9.211 -7.829 1.00 90.75 97 ASN A O 1
ATOM 791 N N . MET A 1 98 ? -6.674 7.545 -9.085 1.00 89.56 98 MET A N 1
ATOM 792 C CA . MET A 1 98 ? -5.632 7.597 -10.114 1.00 89.56 98 MET A CA 1
ATOM 793 C C . MET A 1 98 ? -5.814 8.749 -11.113 1.00 89.56 98 MET A C 1
ATOM 795 O O . MET A 1 98 ? -4.907 9.006 -11.895 1.00 89.56 98 MET A O 1
ATOM 799 N N . GLU A 1 99 ? -6.978 9.406 -11.141 1.00 91.62 99 GLU A N 1
ATOM 800 C CA . GLU A 1 99 ? -7.247 10.533 -12.044 1.00 91.62 99 GLU A CA 1
ATOM 801 C C . GLU A 1 99 ? -6.804 11.867 -11.436 1.00 91.62 99 GLU A C 1
ATOM 803 O O . GLU A 1 99 ? -6.318 12.736 -12.158 1.00 91.62 99 GLU A O 1
ATOM 808 N N . SER A 1 100 ? -6.966 12.026 -10.119 1.00 91.88 100 SER A N 1
ATOM 809 C CA . SER A 1 100 ? -6.538 13.223 -9.383 1.00 91.88 100 SER A CA 1
ATOM 810 C C . SER A 1 100 ? -5.170 13.085 -8.705 1.00 91.88 100 SER A C 1
ATOM 812 O O . SER A 1 100 ? -4.714 14.049 -8.098 1.00 91.88 100 SER A O 1
ATOM 814 N N . ASP A 1 101 ? -4.510 11.925 -8.816 1.00 87.19 101 ASP A N 1
ATOM 815 C CA . ASP A 1 101 ? -3.274 11.583 -8.090 1.00 87.19 101 ASP A CA 1
ATOM 816 C C . ASP A 1 101 ? -3.414 11.735 -6.556 1.00 87.19 101 ASP A C 1
ATOM 818 O O . ASP A 1 101 ? -2.475 12.108 -5.848 1.00 87.19 101 ASP A O 1
ATOM 822 N N . GLU A 1 102 ? -4.599 11.419 -6.021 1.00 88.12 102 GLU A N 1
ATOM 823 C CA . GLU A 1 102 ? -4.924 11.555 -4.598 1.00 88.12 102 GLU A CA 1
ATOM 824 C C . GLU A 1 102 ? -5.012 10.193 -3.898 1.00 88.12 102 GLU A C 1
ATOM 826 O O . GLU A 1 102 ? -5.647 9.250 -4.376 1.00 88.12 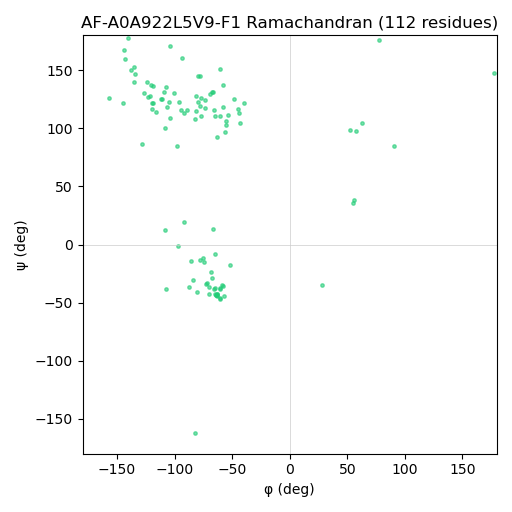102 GLU A O 1
ATOM 831 N N . ILE A 1 103 ? -4.414 10.107 -2.707 1.00 87.75 103 ILE A N 1
ATOM 832 C CA . ILE A 1 103 ? -4.574 8.980 -1.784 1.00 87.75 103 ILE A CA 1
ATOM 833 C C . ILE A 1 103 ? -5.163 9.531 -0.490 1.00 87.75 103 ILE A C 1
ATOM 835 O O . ILE A 1 103 ? -4.533 10.340 0.191 1.00 87.75 103 ILE A O 1
ATOM 839 N N . ILE A 1 104 ? -6.373 9.091 -0.154 1.00 87.12 104 ILE A N 1
ATOM 840 C CA . ILE A 1 104 ? -7.122 9.562 1.008 1.00 87.12 104 ILE A CA 1
ATOM 841 C C . ILE A 1 104 ? -7.208 8.428 2.028 1.00 87.12 104 ILE A C 1
ATOM 843 O O . ILE A 1 104 ? -7.680 7.329 1.731 1.00 87.12 104 ILE A O 1
ATOM 847 N N . PHE A 1 105 ? -6.776 8.717 3.253 1.00 84.81 105 PHE A N 1
ATOM 848 C CA . PHE A 1 105 ? -6.901 7.817 4.393 1.00 84.81 105 PHE A CA 1
ATOM 849 C C . PHE A 1 105 ? -8.024 8.314 5.301 1.00 84.81 105 PHE A C 1
ATOM 851 O O . PHE A 1 105 ? -7.992 9.447 5.778 1.00 84.81 105 PHE A O 1
ATOM 858 N N . LEU A 1 106 ? -9.022 7.465 5.538 1.00 83.94 106 LEU A N 1
ATOM 859 C CA . LEU A 1 106 ? -10.167 7.752 6.394 1.00 83.94 106 LEU A CA 1
ATOM 860 C C . LEU A 1 106 ? -10.186 6.760 7.552 1.00 83.94 106 LEU A C 1
ATOM 862 O O . LEU A 1 106 ? -10.264 5.546 7.354 1.00 83.94 106 LEU A O 1
ATOM 866 N N . THR A 1 107 ? -10.146 7.282 8.770 1.00 79.25 107 THR A N 1
ATOM 867 C CA . THR A 1 107 ? -10.315 6.499 9.988 1.00 79.25 107 THR A CA 1
ATOM 868 C C . THR A 1 107 ? -11.742 6.674 10.489 1.00 79.25 107 THR A C 1
ATOM 870 O O . THR A 1 107 ? -12.269 7.784 10.549 1.00 79.25 107 THR A O 1
ATOM 873 N N . MET A 1 108 ? -12.413 5.564 10.789 1.00 75.88 108 MET A N 1
ATOM 874 C CA . MET A 1 108 ? -13.778 5.588 11.310 1.00 75.88 108 MET A CA 1
ATOM 875 C C . MET A 1 108 ? -13.815 4.899 12.672 1.00 75.88 108 MET A C 1
ATOM 877 O O . MET A 1 108 ? -13.383 3.749 12.820 1.00 75.88 108 MET A O 1
ATOM 881 N N . ALA A 1 109 ? -14.369 5.601 13.657 1.00 71.00 109 ALA A N 1
ATOM 882 C CA . ALA A 1 109 ? -14.787 5.002 14.914 1.00 71.00 109 ALA A CA 1
ATOM 883 C C . ALA A 1 109 ? -16.162 4.358 14.707 1.00 71.00 109 ALA A C 1
ATOM 885 O O . ALA A 1 109 ? -17.082 5.004 14.200 1.00 71.00 109 ALA A O 1
ATOM 886 N N . VAL A 1 110 ? -16.306 3.084 15.071 1.00 64.81 110 VAL A N 1
ATOM 887 C CA . VAL A 1 110 ? -17.639 2.487 15.172 1.00 64.81 110 VAL A CA 1
ATOM 888 C C . VAL A 1 110 ? -18.173 2.901 16.532 1.00 64.81 110 VAL A C 1
ATOM 890 O O . VAL A 1 110 ? -17.694 2.437 17.563 1.00 64.81 110 VAL A O 1
ATOM 893 N N . GLU A 1 111 ? -19.148 3.806 16.549 1.00 60.16 111 GLU A N 1
ATOM 894 C CA . GLU A 1 111 ? -19.964 3.973 17.746 1.00 60.16 111 GLU A CA 1
ATOM 895 C C . GLU A 1 111 ? -20.761 2.681 17.926 1.00 60.16 111 GLU A C 1
ATOM 897 O O . GLU A 1 111 ? -21.572 2.323 17.067 1.00 60.16 111 GLU A O 1
ATOM 902 N N . GLU A 1 112 ? -20.502 1.959 19.019 1.00 55.59 112 GLU A N 1
ATOM 903 C CA . GLU A 1 112 ? -21.369 0.870 19.456 1.00 55.59 112 GLU A CA 1
ATOM 904 C C . GLU A 1 112 ? -22.783 1.437 19.619 1.00 55.59 112 GLU A C 1
ATOM 906 O O . GLU A 1 112 ? -23.092 2.155 20.571 1.00 55.59 112 GLU A O 1
ATOM 911 N N . ARG A 1 113 ? -23.652 1.164 18.644 1.00 51.88 113 ARG A N 1
ATOM 912 C CA . ARG A 1 113 ? -25.085 1.349 18.831 1.00 51.88 113 ARG A CA 1
ATOM 913 C C . ARG A 1 113 ? -25.571 0.170 19.668 1.00 51.88 113 ARG A C 1
ATOM 915 O O . ARG A 1 113 ? -25.525 -0.964 19.197 1.00 51.88 113 ARG A O 1
ATOM 922 N N . PHE A 1 114 ? -25.949 0.502 20.902 1.00 46.72 114 PHE A N 1
ATOM 923 C CA . PHE A 1 114 ? -26.624 -0.336 21.895 1.00 46.72 114 PHE A CA 1
ATOM 924 C C . PHE A 1 114 ? -27.781 -1.157 21.314 1.00 46.72 114 PHE A C 1
ATOM 926 O O . PHE A 1 114 ? -28.527 -0.606 20.468 1.00 46.72 114 PHE A O 1
#

InterPro domains:
  IPR036890 Histidine kinase/HSP90-like ATPase superfamily [G3DSA:3.30.565.10] (27-105)
  IPR036890 Histidine kinase/HSP90-like ATPase superfamily [SSF55874] (29-100)
  IPR050634 DNA Topoisomerase II [PTHR10169] (25-103)

pLDDT: mean 70.35, std 19.98, range [35.03, 96.06]

Solvent-accessible surface area (backbone atoms only — not comparable to full-atom values): 7668 Å² total; per-residue (Å²): 135,85,82,86,88,91,86,88,83,90,82,78,77,88,70,75,82,76,73,77,67,79,71,71,77,76,74,64,62,74,64,68,79,66,64,85,75,66,60,49,85,58,73,44,75,42,79,41,79,41,81,44,98,82,84,40,80,43,79,41,82,44,76,44,40,52,25,63,56,43,58,53,48,55,53,50,51,53,57,53,51,50,36,70,74,39,83,56,51,72,46,83,46,78,48,78,39,86,89,77,76,43,77,48,80,46,80,41,64,63,75,84,78,128

Mean predicted aligned error: 15.79 Å

Organism: Dermatophagoides farinae (NCBI:txid6954)

Foldseek 3Di:
DDDDDDDDDDDDDPDDPPPPPPPPPPPPPVVVVPDPDLDAQAWDWDFDWDQDPVRDTDTDIDTDGSNVVSVVVVVVVSVVVVCVVPVQWDDWDWDQDPVVRDIDIDIDGDDPDD

Radius of gyration: 28.38 Å; Cα contacts (8 Å, |Δi|>4): 94; chains: 1; bounding box: 83×41×78 Å

Secondary structure (DSSP, 8-state):
--------------PPP----------SHHHHTT------SS-EEEEEEEEETTTEEEEEEEEE-HHHHHHHHHHHHHHHHHHHH-TTEEEEEEEEETTTTEEEEEEEE-----

Nearest PDB structures (foldseek):
  7qfn-assembly1_A-2  TM=7.887E-01  e=1.834E-05  Homo sapiens
  1zxm-assembly1_B  TM=8.103E-01  e=7.678E-05  Homo sapiens
  1zxn-assembly2_C  TM=8.022E-01  e=8.697E-05  Homo sapiens
  1zxm-assembly1_A  TM=8.170E-01  e=1.116E-04  Homo sapiens
  6zy7-assembly1_B  TM=7.830E-01  e=4.666E-05  Homo sapiens